Protein AF-A0AAW2WRA7-F1 (afdb_monomer_lite)

Sequence (135 aa):
MGWLDRQPDSSVVFLCFGTHGCLEGDQVKEIAVALENSGHRFLWSLRKPPPKEKVAFPGEYENSEEVLPEGFLERTAEIGKVIGWAPQMAVLSHPAVEDLCRTVDGTRHWKVCGVGCRWPCGRCLQSSRPMRSCW

pLDDT: mean 71.24, std 19.82, range [31.48, 91.5]

InterPro domains:
  IPR002213 UDP-glucuronosyl/UDP-glucosyltransferase [PF00201] (9-98)
  IPR050481 UDP-glycosyltransferase, plant-type [PTHR48048] (1-98)

Foldseek 3Di:
DVVLVPADFQFEEEEDAPFADADDLVVQAVVLVVCLVQLGAYEYAHFAHDPPVDPDTTHFDPDPCVSYPPCSCVSCVNRYDYDHDDPVVVVCPRRNYFWYKYDDDPDQQIDIDGDDDPPPDPPSPDDPDHPVVRD

Radius of gyration: 14.46 Å; chains: 1; bounding box: 33×34×36 Å

Structure (mmCIF, N/CA/C/O backbone):
data_AF-A0AAW2WRA7-F1
#
_entry.id   AF-A0AAW2WRA7-F1
#
loop_
_atom_site.group_PDB
_atom_site.id
_atom_site.type_symbol
_atom_site.label_atom_id
_atom_site.label_alt_id
_atom_site.label_comp_id
_atom_site.label_asym_id
_atom_site.label_entity_id
_atom_site.label_seq_id
_atom_site.pdbx_PDB_ins_code
_atom_site.Cartn_x
_atom_site.Cartn_y
_atom_site.Cartn_z
_atom_site.occupancy
_atom_site.B_iso_or_equiv
_atom_site.auth_seq_id
_atom_site.auth_comp_id
_atom_site.auth_asym_id
_atom_site.auth_atom_id
_atom_site.pdbx_PDB_model_num
ATOM 1 N N . MET A 1 1 ? -5.223 -15.477 1.953 1.00 61.03 1 MET A N 1
ATOM 2 C CA . MET A 1 1 ? -5.239 -14.042 2.292 1.00 61.03 1 MET A CA 1
ATOM 3 C C . MET A 1 1 ? -4.888 -13.798 3.762 1.00 61.03 1 MET A C 1
ATOM 5 O O . MET A 1 1 ? -5.211 -12.741 4.277 1.00 61.03 1 MET A O 1
ATOM 9 N N . GLY A 1 2 ? -4.112 -14.679 4.417 1.00 81.12 2 GLY A N 1
ATOM 10 C CA . GLY A 1 2 ? -4.038 -14.773 5.887 1.00 81.12 2 GLY A CA 1
ATOM 11 C C . GLY A 1 2 ? -3.622 -13.538 6.690 1.00 81.12 2 GLY A C 1
ATOM 12 O O . GLY A 1 2 ? -3.667 -13.597 7.910 1.00 81.12 2 GLY A O 1
ATOM 13 N N . TRP A 1 3 ? -3.165 -12.454 6.058 1.00 87.69 3 TRP A N 1
ATOM 14 C CA . TRP A 1 3 ? -2.985 -11.166 6.736 1.00 87.69 3 TRP A CA 1
ATOM 15 C C . TRP A 1 3 ? -4.270 -10.327 6.728 1.00 87.69 3 TRP A C 1
ATOM 17 O O . TRP A 1 3 ? -4.620 -9.795 7.773 1.00 87.69 3 TRP A O 1
ATOM 27 N N . LEU A 1 4 ? -4.988 -10.262 5.596 1.00 85.56 4 LEU A N 1
ATOM 28 C CA . LEU A 1 4 ? -6.294 -9.596 5.487 1.00 85.56 4 LEU A CA 1
ATOM 29 C C . LEU A 1 4 ? -7.342 -10.279 6.370 1.00 85.56 4 LEU A C 1
ATOM 31 O O . LEU A 1 4 ? -8.123 -9.587 7.008 1.00 85.56 4 LEU A O 1
ATOM 35 N N . ASP A 1 5 ? -7.299 -11.614 6.464 1.00 86.75 5 ASP A N 1
ATOM 36 C CA . ASP A 1 5 ? -8.217 -12.413 7.294 1.00 86.75 5 ASP A CA 1
ATOM 37 C C . ASP A 1 5 ? -8.114 -12.066 8.801 1.00 86.75 5 ASP A C 1
ATOM 39 O O . ASP A 1 5 ? -8.991 -12.407 9.587 1.00 86.75 5 ASP A O 1
ATOM 43 N N . ARG A 1 6 ? -7.020 -11.412 9.221 1.00 88.25 6 ARG A N 1
ATOM 44 C CA . ARG A 1 6 ? -6.775 -10.972 10.606 1.00 88.25 6 ARG A CA 1
ATOM 45 C C . ARG A 1 6 ? -7.154 -9.513 10.859 1.00 88.25 6 ARG A C 1
ATOM 47 O O . ARG A 1 6 ? -7.031 -9.055 11.993 1.00 88.25 6 ARG A O 1
ATOM 54 N N . GLN A 1 7 ? -7.557 -8.779 9.825 1.00 87.94 7 GLN A N 1
ATOM 55 C CA . GLN A 1 7 ? -7.926 -7.375 9.955 1.00 87.94 7 GLN A CA 1
ATOM 56 C C . GLN A 1 7 ? -9.432 -7.236 10.207 1.00 87.94 7 GLN A C 1
ATOM 58 O O . GLN A 1 7 ? -10.203 -8.064 9.723 1.00 87.94 7 GLN A O 1
ATOM 63 N N . PRO A 1 8 ? -9.866 -6.192 10.932 1.00 87.25 8 PRO A N 1
ATOM 64 C CA . PRO A 1 8 ? -11.281 -5.862 11.049 1.00 87.25 8 PRO A CA 1
ATOM 65 C C . PRO A 1 8 ? -11.930 -5.598 9.684 1.00 87.25 8 PRO A C 1
ATOM 67 O O . PRO A 1 8 ? -11.272 -5.101 8.762 1.00 87.25 8 PRO A O 1
ATOM 70 N N . ASP A 1 9 ? -13.227 -5.870 9.584 1.00 86.56 9 ASP A N 1
ATOM 71 C CA . ASP A 1 9 ? -14.033 -5.546 8.405 1.00 86.56 9 ASP A CA 1
ATOM 72 C C . ASP A 1 9 ? -13.959 -4.048 8.083 1.00 86.56 9 ASP A C 1
ATOM 74 O O . ASP A 1 9 ? -13.917 -3.217 8.993 1.00 86.56 9 ASP A O 1
ATOM 78 N N . SER A 1 10 ? -13.923 -3.718 6.789 1.00 84.06 10 SER A N 1
ATOM 79 C CA . SER A 1 10 ? -13.825 -2.345 6.282 1.00 84.06 10 SER A CA 1
ATOM 80 C C . SER A 1 10 ? -12.768 -1.497 7.007 1.00 84.06 10 SER A C 1
ATOM 82 O O . SER A 1 10 ? -13.066 -0.433 7.536 1.00 84.06 10 SER A O 1
ATOM 84 N N . SER A 1 11 ? -11.533 -1.994 7.109 1.00 84.69 11 SER A N 1
ATOM 85 C CA . SER A 1 11 ? -10.458 -1.275 7.816 1.00 84.69 11 SER A CA 1
ATOM 86 C C . SER A 1 11 ? -9.163 -1.142 7.025 1.00 84.69 11 SER A C 1
ATOM 88 O O . SER A 1 11 ? -8.267 -0.406 7.443 1.00 84.69 11 SER A O 1
ATOM 90 N N . VAL A 1 12 ? -9.053 -1.849 5.899 1.00 88.12 12 VAL A N 1
ATOM 91 C CA . VAL A 1 12 ? -7.857 -1.905 5.064 1.00 88.12 12 VAL A CA 1
ATOM 92 C C . VAL A 1 12 ? -8.075 -1.110 3.785 1.00 88.12 12 VAL A C 1
ATOM 94 O O . VAL A 1 12 ? -9.009 -1.367 3.024 1.00 88.12 12 VAL A O 1
ATOM 97 N N . VAL A 1 13 ? -7.144 -0.202 3.503 1.00 86.31 13 VAL A N 1
ATOM 98 C CA . VAL A 1 13 ? -7.051 0.491 2.217 1.00 86.31 13 VAL A CA 1
ATOM 99 C C . VAL A 1 13 ? -6.212 -0.344 1.257 1.00 86.31 13 VAL A C 1
ATOM 101 O O . VAL A 1 13 ? -5.060 -0.673 1.544 1.00 86.31 13 VAL A O 1
ATOM 104 N N . PHE A 1 14 ? -6.756 -0.678 0.089 1.00 86.50 14 PHE A N 1
ATOM 105 C CA . PHE A 1 14 ? -6.013 -1.380 -0.951 1.00 86.50 14 PHE A CA 1
ATOM 106 C C . PHE A 1 14 ? -5.431 -0.398 -1.977 1.00 86.50 14 PHE A C 1
ATOM 108 O O . PHE A 1 14 ? -6.153 0.313 -2.673 1.00 86.50 14 PHE A O 1
ATOM 115 N N . LEU A 1 15 ? -4.106 -0.376 -2.109 1.00 85.31 15 LEU A N 1
ATOM 116 C CA . LEU A 1 15 ? -3.385 0.424 -3.095 1.00 85.31 15 LEU A CA 1
ATOM 117 C C . LEU A 1 15 ? -2.956 -0.474 -4.255 1.00 85.31 15 LEU A C 1
ATOM 119 O O . LEU A 1 15 ? -2.147 -1.390 -4.083 1.00 85.31 15 LEU A O 1
ATOM 123 N N . CYS A 1 16 ? -3.483 -0.206 -5.451 1.00 81.75 16 CYS A N 1
ATOM 124 C CA . CYS A 1 16 ? -3.160 -0.972 -6.651 1.00 81.75 16 CYS A CA 1
ATOM 125 C C . CYS A 1 16 ? -3.185 -0.096 -7.905 1.00 81.75 16 CYS A C 1
ATOM 127 O O . CYS A 1 16 ? -4.084 0.712 -8.116 1.00 81.75 16 CYS A O 1
ATOM 129 N N . PHE A 1 17 ? -2.213 -0.316 -8.783 1.00 75.00 17 PHE A N 1
ATOM 130 C CA . PHE A 1 17 ? -1.984 0.502 -9.974 1.00 75.00 17 PHE A CA 1
ATOM 131 C C . PHE A 1 17 ? -2.488 -0.150 -11.266 1.00 75.00 17 PHE A C 1
ATOM 133 O O . PHE A 1 17 ? -2.213 0.320 -12.366 1.00 75.00 17 PHE A O 1
ATOM 140 N N . GLY A 1 18 ? -3.263 -1.230 -11.150 1.00 65.75 18 GLY A N 1
ATOM 141 C CA . GLY A 1 18 ? -3.724 -2.004 -12.298 1.00 65.75 18 GLY A CA 1
ATOM 142 C C . GLY A 1 18 ? -2.601 -2.812 -12.956 1.00 65.75 18 GLY A C 1
ATOM 143 O O . GLY A 1 18 ? -1.479 -2.889 -12.467 1.00 65.75 18 GLY A O 1
ATOM 144 N N . THR A 1 19 ? -2.919 -3.449 -14.082 1.00 65.38 19 THR A N 1
ATOM 145 C CA . THR A 1 19 ? -2.027 -4.406 -14.762 1.00 65.38 19 THR A CA 1
ATOM 146 C C . THR A 1 19 ? -0.792 -3.774 -15.398 1.00 65.38 19 THR A C 1
ATOM 148 O O . THR A 1 19 ? 0.225 -4.448 -15.529 1.00 65.38 19 THR A O 1
ATOM 151 N N . HIS A 1 20 ? -0.872 -2.499 -15.780 1.00 66.31 20 HIS A N 1
ATOM 152 C CA . HIS A 1 20 ? 0.217 -1.767 -16.436 1.00 66.31 20 HIS A CA 1
ATOM 153 C C . HIS A 1 20 ? 0.784 -0.632 -15.579 1.00 66.31 20 HIS A C 1
ATOM 155 O O . HIS A 1 20 ? 1.772 -0.019 -15.971 1.00 66.31 20 HIS A O 1
ATOM 161 N N . GLY A 1 21 ? 0.170 -0.318 -14.435 1.00 68.56 21 GLY A N 1
ATOM 162 C CA . GLY A 1 21 ? 0.633 0.785 -13.609 1.00 68.56 21 GLY A CA 1
ATOM 163 C C . GLY A 1 21 ? 1.773 0.365 -12.692 1.00 68.56 21 GLY A C 1
ATOM 164 O O . GLY A 1 21 ? 1.721 -0.647 -11.993 1.00 68.56 21 GLY A O 1
ATOM 165 N N . CYS A 1 22 ? 2.811 1.184 -12.696 1.00 72.75 22 CYS A N 1
ATOM 166 C CA . CYS A 1 22 ? 3.990 1.073 -11.858 1.00 72.75 22 CYS A CA 1
ATOM 167 C C . CYS A 1 22 ? 4.443 2.477 -11.465 1.00 72.75 22 CYS A C 1
ATOM 169 O O . CYS A 1 22 ? 4.113 3.454 -12.139 1.00 72.75 22 CYS A O 1
ATOM 171 N N . LEU A 1 23 ? 5.201 2.567 -10.380 1.00 76.81 23 LEU A N 1
ATOM 172 C CA . LEU A 1 23 ? 5.698 3.827 -9.844 1.00 76.81 23 LEU A CA 1
ATOM 173 C C . LEU A 1 23 ? 7.212 3.893 -9.951 1.00 76.81 23 LEU A C 1
ATOM 175 O O . LEU A 1 23 ? 7.892 2.877 -9.798 1.00 76.81 23 LEU A O 1
ATOM 179 N N . GLU A 1 24 ? 7.731 5.096 -10.177 1.00 79.00 24 GLU A N 1
ATOM 180 C CA . GLU A 1 24 ? 9.166 5.350 -10.054 1.00 79.00 24 GLU A CA 1
ATOM 181 C C . GLU A 1 24 ? 9.584 5.343 -8.573 1.00 79.00 24 GLU A C 1
ATOM 183 O O . GLU A 1 24 ? 8.779 5.638 -7.687 1.00 79.00 24 GLU A O 1
ATOM 188 N N . GLY A 1 25 ? 10.852 5.020 -8.296 1.00 80.31 25 GLY A N 1
ATOM 189 C CA . GLY A 1 25 ? 11.353 4.822 -6.928 1.00 80.31 25 GLY A CA 1
ATOM 190 C C . GLY A 1 25 ? 11.100 6.005 -5.987 1.00 80.31 25 GLY A C 1
ATOM 191 O O . GLY A 1 25 ? 10.710 5.800 -4.841 1.00 80.31 25 GLY A O 1
ATOM 192 N N . ASP A 1 26 ? 11.227 7.242 -6.469 1.00 78.50 26 ASP A N 1
ATOM 193 C CA . ASP A 1 26 ? 10.949 8.430 -5.650 1.00 78.50 26 ASP A CA 1
ATOM 194 C C . ASP A 1 26 ? 9.469 8.531 -5.257 1.00 78.50 26 ASP A C 1
ATOM 196 O O . ASP A 1 26 ? 9.149 8.877 -4.122 1.00 78.50 26 ASP A O 1
ATOM 200 N N . GLN A 1 27 ? 8.554 8.149 -6.155 1.00 79.38 27 GLN A N 1
ATOM 201 C CA . GLN A 1 27 ? 7.120 8.119 -5.854 1.00 79.38 27 GLN A CA 1
ATOM 202 C C . GLN A 1 27 ? 6.784 7.010 -4.853 1.00 79.38 27 GLN A C 1
ATOM 204 O O . GLN A 1 27 ? 5.969 7.223 -3.959 1.00 79.38 27 GLN A O 1
ATOM 209 N N . VAL A 1 28 ? 7.422 5.839 -4.976 1.00 84.81 28 VAL A N 1
ATOM 210 C CA . VAL A 1 28 ? 7.278 4.738 -4.008 1.00 84.81 28 VAL A CA 1
ATOM 211 C C . VAL A 1 28 ? 7.663 5.218 -2.606 1.00 84.81 28 VAL A C 1
ATOM 213 O O . VAL A 1 28 ? 6.912 4.998 -1.658 1.00 84.81 28 VAL A O 1
ATOM 216 N N . LYS A 1 29 ? 8.781 5.938 -2.470 1.00 84.25 29 LYS A N 1
ATOM 217 C CA . LYS A 1 29 ? 9.223 6.492 -1.182 1.00 84.25 29 LYS A CA 1
ATOM 218 C C . LYS A 1 29 ? 8.235 7.505 -0.610 1.00 84.25 29 LYS A C 1
ATOM 220 O O . LYS A 1 29 ? 7.912 7.422 0.571 1.00 84.25 29 LYS A O 1
ATOM 225 N N . GLU A 1 30 ? 7.724 8.428 -1.428 1.00 82.88 30 GLU A N 1
ATOM 226 C CA . GLU A 1 30 ? 6.721 9.403 -0.972 1.00 82.88 30 GLU A CA 1
ATOM 227 C C . GLU A 1 30 ? 5.439 8.718 -0.472 1.00 82.88 30 GLU A C 1
ATOM 229 O O . GLU A 1 30 ? 4.894 9.109 0.560 1.00 82.88 30 GLU A O 1
ATOM 234 N N . ILE A 1 31 ? 4.983 7.666 -1.159 1.00 82.31 31 ILE A N 1
ATOM 235 C CA . ILE A 1 31 ? 3.798 6.898 -0.754 1.00 82.31 31 ILE A CA 1
ATOM 236 C C . ILE A 1 31 ? 4.060 6.115 0.524 1.00 82.31 31 ILE A C 1
ATOM 238 O O . ILE A 1 31 ? 3.210 6.117 1.406 1.00 82.31 31 ILE A O 1
ATOM 242 N N . ALA A 1 32 ? 5.220 5.472 0.649 1.00 86.44 32 ALA A N 1
ATOM 243 C CA . ALA A 1 32 ? 5.582 4.740 1.855 1.00 86.44 32 ALA A CA 1
ATOM 244 C C . ALA A 1 32 ? 5.555 5.661 3.086 1.00 86.44 32 ALA A C 1
ATOM 246 O O . ALA A 1 32 ? 4.896 5.351 4.073 1.00 86.44 32 ALA A O 1
ATOM 247 N N . VAL A 1 33 ? 6.164 6.847 2.990 1.00 83.56 33 VAL A N 1
ATOM 248 C CA . VAL A 1 33 ? 6.132 7.846 4.071 1.00 83.56 33 VAL A CA 1
ATOM 249 C C . VAL A 1 33 ? 4.702 8.305 4.373 1.00 83.56 33 VAL A C 1
ATOM 251 O O . VAL A 1 33 ? 4.331 8.446 5.535 1.00 83.56 33 VAL A O 1
ATOM 254 N N . ALA A 1 34 ? 3.873 8.518 3.348 1.00 82.06 34 ALA A N 1
ATOM 255 C CA . 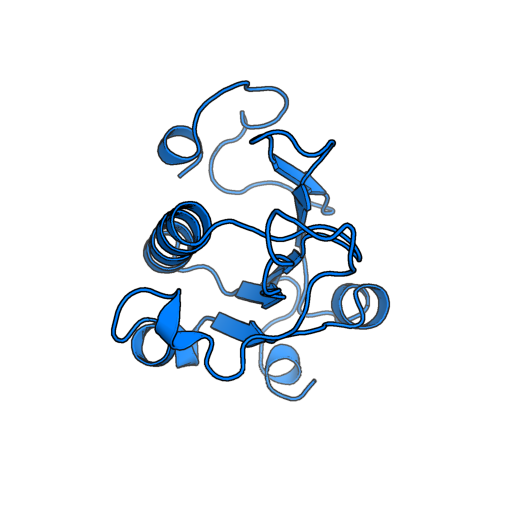ALA A 1 34 ? 2.478 8.907 3.545 1.00 82.06 34 ALA A CA 1
ATOM 256 C C . ALA A 1 34 ? 1.650 7.804 4.227 1.00 82.06 34 ALA A C 1
ATOM 258 O O . ALA A 1 34 ? 0.874 8.098 5.133 1.00 82.06 34 ALA A O 1
ATOM 259 N N . LEU A 1 35 ? 1.837 6.541 3.831 1.00 84.75 35 LEU A N 1
ATOM 260 C CA . LEU A 1 35 ? 1.177 5.388 4.444 1.00 84.75 35 LEU A CA 1
ATOM 261 C C . LEU A 1 35 ? 1.564 5.252 5.915 1.00 84.75 35 LEU A C 1
ATOM 263 O O . LEU A 1 35 ? 0.684 5.117 6.762 1.00 84.75 35 LEU A O 1
ATOM 267 N N . GLU A 1 36 ? 2.858 5.358 6.211 1.00 83.62 36 GLU A N 1
ATOM 268 C CA . GLU A 1 36 ? 3.381 5.312 7.576 1.00 83.62 36 GLU A CA 1
ATOM 269 C C . GLU A 1 36 ? 2.768 6.422 8.445 1.00 83.62 36 GLU A C 1
ATOM 271 O O . GLU A 1 36 ? 2.217 6.144 9.508 1.00 83.62 36 GLU A O 1
ATOM 276 N N . ASN A 1 37 ? 2.757 7.663 7.950 1.00 81.88 37 ASN A N 1
ATOM 277 C CA . ASN A 1 37 ? 2.206 8.809 8.679 1.00 81.88 37 ASN A CA 1
ATOM 278 C C . ASN A 1 37 ? 0.679 8.770 8.821 1.00 81.88 37 ASN A C 1
ATOM 280 O O . ASN A 1 37 ? 0.141 9.320 9.780 1.00 81.88 37 ASN A O 1
ATOM 284 N N . SER A 1 38 ? -0.030 8.142 7.878 1.00 80.50 38 SER A N 1
ATOM 285 C CA . SER A 1 38 ? -1.488 8.016 7.949 1.00 80.50 38 SER A CA 1
ATOM 286 C C . SER A 1 38 ? -1.942 7.106 9.094 1.00 80.50 38 SER A C 1
ATOM 288 O O . SER A 1 38 ? -3.063 7.237 9.576 1.00 80.50 38 SER A O 1
ATOM 290 N N . GLY A 1 39 ? -1.104 6.156 9.525 1.00 81.94 39 GLY A N 1
ATOM 291 C CA . GLY A 1 39 ? -1.473 5.164 10.539 1.00 81.94 39 GLY A CA 1
ATOM 292 C C . GLY A 1 39 ? -2.613 4.228 10.116 1.00 81.94 39 GLY A C 1
ATOM 293 O O . GLY A 1 39 ? -3.132 3.467 10.934 1.00 81.94 39 GLY A O 1
ATOM 294 N N . HIS A 1 40 ? -3.025 4.273 8.849 1.00 83.31 40 HIS A N 1
ATOM 295 C CA . HIS A 1 40 ? -4.037 3.380 8.323 1.00 83.31 40 HIS A CA 1
ATOM 296 C C . HIS A 1 40 ? -3.511 1.983 8.097 1.00 83.31 40 HIS A C 1
ATOM 298 O O . HIS A 1 40 ? -2.339 1.779 7.777 1.00 83.31 40 HIS A O 1
ATOM 304 N N . ARG A 1 41 ? -4.434 1.020 8.144 1.00 90.00 41 ARG A N 1
ATOM 305 C CA . ARG A 1 41 ? -4.120 -0.306 7.647 1.00 90.00 41 ARG A CA 1
ATOM 306 C C . ARG A 1 41 ? -4.152 -0.313 6.135 1.00 90.00 41 ARG A C 1
ATOM 308 O O . ARG A 1 41 ? -5.109 0.172 5.531 1.00 90.00 41 ARG A O 1
ATOM 315 N N . PHE A 1 42 ? -3.129 -0.885 5.519 1.00 90.50 42 PHE A N 1
ATOM 316 C CA . PHE A 1 42 ? -3.023 -0.879 4.068 1.00 90.50 42 PHE A CA 1
ATOM 317 C C . PHE A 1 42 ? -2.548 -2.211 3.504 1.00 90.50 42 PHE A C 1
ATOM 319 O O . PHE A 1 42 ? -1.725 -2.918 4.079 1.00 90.50 42 PHE A O 1
ATOM 326 N N . LEU A 1 43 ? -3.033 -2.524 2.312 1.00 90.31 43 LEU A N 1
ATOM 327 C CA . LEU A 1 43 ? -2.460 -3.545 1.457 1.00 90.31 43 LEU A CA 1
ATOM 328 C C . LEU A 1 43 ? -1.976 -2.860 0.188 1.00 90.31 43 LEU A C 1
ATOM 330 O O . LEU A 1 43 ? -2.770 -2.260 -0.529 1.00 90.31 43 LEU A O 1
ATOM 334 N N . TRP A 1 44 ? -0.687 -2.946 -0.112 1.00 90.62 44 TRP A N 1
ATOM 335 C CA . TRP A 1 44 ? -0.114 -2.281 -1.276 1.00 90.62 44 TRP A CA 1
ATOM 336 C C . TRP A 1 44 ? 0.456 -3.295 -2.264 1.00 90.62 44 TRP A C 1
ATOM 338 O O . TRP A 1 44 ? 1.410 -4.006 -1.961 1.00 90.62 44 TRP A O 1
ATOM 348 N N . SER A 1 45 ? -0.135 -3.349 -3.461 1.00 89.56 45 SER A N 1
ATOM 349 C CA . SER A 1 45 ? 0.419 -4.066 -4.610 1.00 89.56 45 SER A CA 1
ATOM 350 C C . SER A 1 45 ? 1.467 -3.193 -5.305 1.00 89.56 45 SER A C 1
ATOM 352 O O . SER A 1 45 ? 1.136 -2.281 -6.069 1.00 89.56 45 SER A O 1
ATOM 354 N N . LEU A 1 46 ? 2.735 -3.461 -5.003 1.00 88.38 46 LEU A N 1
ATOM 355 C CA . LEU A 1 46 ? 3.893 -2.746 -5.520 1.00 88.38 46 LEU A CA 1
ATOM 356 C C . LEU A 1 46 ? 4.507 -3.518 -6.697 1.00 88.38 46 LEU A C 1
ATOM 358 O O . LEU A 1 46 ? 4.873 -4.686 -6.587 1.00 88.38 46 LEU A O 1
ATOM 362 N N . ARG A 1 47 ? 4.624 -2.849 -7.847 1.00 87.19 47 ARG A N 1
ATOM 363 C CA . ARG A 1 47 ? 5.122 -3.430 -9.103 1.00 87.19 47 ARG A CA 1
ATOM 364 C C . ARG A 1 47 ? 6.368 -2.697 -9.583 1.00 87.19 47 ARG A C 1
ATOM 366 O O . ARG A 1 47 ? 6.436 -1.470 -9.483 1.00 87.19 47 ARG A O 1
ATOM 373 N N . LYS A 1 48 ? 7.330 -3.443 -10.128 1.00 85.69 48 LYS A N 1
ATOM 374 C CA . LYS A 1 48 ? 8.582 -2.896 -10.662 1.00 85.69 48 LYS A CA 1
ATOM 375 C C . LYS A 1 48 ? 8.347 -2.335 -12.064 1.00 85.69 48 LYS A C 1
ATOM 377 O O . LYS A 1 48 ? 7.871 -3.085 -12.921 1.00 85.69 48 LYS A O 1
ATOM 382 N N . PRO A 1 49 ? 8.648 -1.050 -12.325 1.00 82.25 49 PRO A N 1
ATOM 383 C CA . PRO A 1 49 ? 8.515 -0.497 -13.664 1.00 82.25 49 PRO A CA 1
ATOM 384 C C . PRO A 1 49 ? 9.442 -1.228 -14.648 1.00 82.25 49 PRO A C 1
ATOM 386 O O . PRO A 1 49 ? 10.551 -1.622 -14.267 1.00 82.25 49 PRO A O 1
ATOM 389 N N . PRO A 1 50 ? 9.013 -1.434 -15.906 1.00 79.19 50 PRO A N 1
ATOM 390 C CA . PRO A 1 50 ? 9.884 -1.988 -16.934 1.00 79.19 50 PRO A CA 1
ATOM 391 C C . PRO A 1 50 ? 11.049 -1.021 -17.231 1.00 79.19 50 PRO A C 1
ATOM 393 O O . PRO A 1 50 ? 10.928 0.187 -17.001 1.00 79.19 50 PRO A O 1
ATOM 396 N N . PRO A 1 51 ? 12.181 -1.512 -17.768 1.00 78.00 51 PRO A N 1
ATOM 397 C CA . PRO A 1 51 ? 13.257 -0.646 -18.244 1.00 78.00 51 PRO A CA 1
ATOM 398 C C . PRO A 1 51 ? 12.726 0.379 -19.256 1.00 78.00 51 PRO A C 1
ATOM 400 O O . PRO A 1 51 ? 11.932 0.019 -20.123 1.00 78.00 51 PRO A O 1
ATOM 403 N N . LYS A 1 52 ? 13.202 1.632 -19.186 1.00 69.44 52 LYS A N 1
ATOM 404 C CA . LYS A 1 52 ? 12.710 2.770 -20.001 1.00 69.44 52 LYS A CA 1
ATOM 405 C C . LYS A 1 52 ? 12.762 2.533 -21.520 1.00 69.44 52 LYS A C 1
ATOM 407 O O . LYS A 1 52 ? 12.084 3.218 -22.274 1.00 69.44 52 LYS A O 1
ATOM 412 N N . GLU A 1 53 ? 13.542 1.552 -21.955 1.00 70.00 53 GLU A N 1
ATOM 413 C CA . GLU A 1 53 ? 13.767 1.191 -23.355 1.00 70.00 53 GLU A CA 1
ATOM 414 C C . GLU A 1 53 ? 12.813 0.098 -23.870 1.00 70.00 53 GLU A C 1
ATOM 416 O O . GLU A 1 53 ? 12.842 -0.234 -25.054 1.00 70.00 53 GLU A O 1
ATOM 421 N N . LYS A 1 54 ? 11.968 -0.490 -23.008 1.00 68.31 54 LYS A N 1
ATOM 422 C CA . LYS A 1 54 ? 11.053 -1.579 -23.379 1.00 68.31 54 LYS A CA 1
ATOM 423 C C . LYS A 1 54 ? 9.624 -1.284 -22.937 1.00 68.31 54 LYS A C 1
ATOM 425 O O . LYS A 1 54 ? 9.351 -1.097 -21.755 1.00 68.31 54 LYS A O 1
ATOM 430 N N . VAL A 1 55 ? 8.688 -1.357 -23.884 1.00 67.75 55 VAL A N 1
ATOM 431 C CA . VAL A 1 55 ? 7.256 -1.449 -23.572 1.00 67.75 55 VAL A CA 1
ATOM 432 C C . VAL A 1 55 ? 6.981 -2.880 -23.114 1.00 67.75 55 VAL A C 1
ATOM 434 O O . VAL A 1 55 ? 6.798 -3.783 -23.926 1.00 67.75 55 VAL A O 1
ATOM 437 N N . ALA A 1 56 ? 7.032 -3.099 -21.804 1.00 74.75 56 ALA A N 1
ATOM 438 C CA . ALA A 1 56 ? 6.772 -4.388 -21.177 1.00 74.75 56 ALA A CA 1
ATOM 439 C C . ALA A 1 56 ? 5.838 -4.216 -19.976 1.00 74.75 56 ALA A C 1
ATOM 441 O O . ALA A 1 56 ? 5.700 -3.124 -19.427 1.00 74.75 56 ALA A O 1
ATOM 442 N N . PHE A 1 57 ? 5.194 -5.303 -19.560 1.00 73.62 57 PHE A N 1
ATOM 443 C CA . PHE A 1 57 ? 4.410 -5.297 -18.331 1.00 73.62 57 PHE A CA 1
ATOM 444 C C . PHE A 1 57 ? 5.312 -5.046 -17.113 1.00 73.62 57 PHE A C 1
ATOM 446 O O . PHE A 1 57 ? 6.452 -5.523 -17.095 1.00 73.62 57 PHE A O 1
ATOM 453 N N . PRO A 1 58 ? 4.812 -4.346 -16.079 1.00 80.00 58 PRO A N 1
ATOM 454 C CA . PRO A 1 58 ? 5.521 -4.209 -14.818 1.00 80.00 58 PRO A CA 1
ATOM 455 C C . PRO A 1 58 ? 5.892 -5.571 -14.233 1.00 80.00 58 PRO A C 1
ATOM 457 O O . PRO A 1 58 ? 5.049 -6.470 -14.148 1.00 80.00 58 PRO A O 1
ATOM 460 N N . GLY A 1 59 ? 7.142 -5.703 -13.804 1.00 83.56 59 GLY A N 1
ATOM 461 C CA . GLY A 1 59 ? 7.657 -6.892 -13.138 1.00 83.56 59 GLY A CA 1
ATOM 462 C C . GLY A 1 59 ? 7.353 -6.910 -11.642 1.00 83.56 59 GLY A C 1
ATOM 463 O O . GLY A 1 59 ? 6.624 -6.069 -11.107 1.00 83.56 59 GLY A O 1
ATOM 464 N N . GLU A 1 60 ? 7.958 -7.872 -10.957 1.00 82.75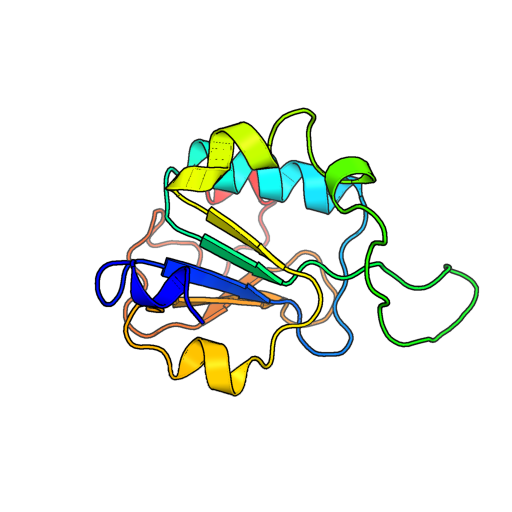 60 GLU A N 1
ATOM 465 C CA . GLU A 1 60 ? 8.004 -7.931 -9.496 1.00 82.75 60 GLU A CA 1
ATOM 466 C C . GLU A 1 60 ? 9.383 -7.494 -9.010 1.00 82.75 60 GLU A C 1
ATOM 468 O O . GLU A 1 60 ? 10.381 -7.630 -9.721 1.00 82.75 60 GLU A O 1
ATOM 473 N N . TYR A 1 61 ? 9.424 -6.898 -7.823 1.00 82.06 61 TYR A N 1
ATOM 474 C CA . TYR A 1 61 ? 10.687 -6.636 -7.149 1.00 82.06 61 TYR A CA 1
ATOM 475 C C . TYR A 1 61 ? 11.187 -7.945 -6.539 1.00 82.06 61 TYR A C 1
ATOM 477 O O . TYR A 1 61 ? 10.419 -8.624 -5.862 1.00 82.06 61 TYR A O 1
ATOM 485 N N . GLU A 1 62 ? 12.459 -8.284 -6.760 1.00 79.88 62 GLU A N 1
ATOM 486 C CA . GLU A 1 62 ? 13.117 -9.389 -6.044 1.00 79.88 62 GLU A CA 1
ATOM 487 C C . GLU A 1 62 ? 13.234 -9.055 -4.555 1.00 79.88 62 GLU A C 1
ATOM 489 O O . GLU A 1 62 ? 12.955 -9.897 -3.706 1.00 79.88 62 GLU A O 1
ATOM 494 N N . ASN A 1 63 ? 13.550 -7.792 -4.252 1.00 81.56 63 ASN A N 1
ATOM 495 C CA . ASN A 1 63 ? 13.421 -7.224 -2.924 1.00 81.56 63 ASN A CA 1
ATOM 496 C C . ASN A 1 63 ? 12.744 -5.840 -2.993 1.00 81.56 63 ASN A C 1
ATOM 498 O O . ASN A 1 63 ? 13.270 -4.900 -3.584 1.00 81.56 63 ASN A O 1
ATOM 502 N N . SER A 1 64 ? 11.560 -5.700 -2.386 1.00 83.50 64 SER A N 1
ATOM 503 C CA . SER A 1 64 ? 10.854 -4.413 -2.300 1.00 83.50 64 SER A CA 1
ATOM 504 C C . SER A 1 64 ? 11.551 -3.391 -1.393 1.00 83.50 64 SER A C 1
ATOM 506 O O . SER A 1 64 ? 11.292 -2.198 -1.524 1.00 83.50 64 SER A O 1
ATOM 508 N N . GLU A 1 65 ? 12.437 -3.827 -0.497 1.00 83.88 65 GLU A N 1
ATOM 509 C CA . GLU A 1 65 ? 13.221 -2.954 0.387 1.00 83.88 65 GLU A CA 1
ATOM 510 C C . GLU A 1 65 ? 14.180 -2.040 -0.384 1.00 83.88 65 GLU A C 1
ATOM 512 O O . GLU A 1 65 ? 14.514 -0.969 0.106 1.00 83.88 65 GLU A O 1
ATOM 517 N N . GLU A 1 66 ? 14.565 -2.395 -1.616 1.00 83.88 66 GLU A N 1
ATOM 518 C CA . GLU A 1 66 ? 15.434 -1.554 -2.457 1.00 83.88 66 GLU A CA 1
ATOM 519 C C . GLU A 1 66 ? 14.792 -0.207 -2.826 1.00 83.88 66 GLU A C 1
ATOM 521 O O . GLU A 1 66 ? 15.484 0.782 -3.077 1.00 83.88 66 GLU A O 1
ATOM 526 N N . VAL A 1 67 ? 13.459 -0.170 -2.900 1.00 86.00 67 VAL A N 1
ATOM 527 C CA . VAL A 1 67 ? 12.694 1.021 -3.297 1.00 86.00 67 VAL A CA 1
ATOM 528 C C . VAL A 1 67 ? 11.923 1.648 -2.143 1.00 86.00 67 VAL A C 1
ATOM 530 O O . VAL A 1 67 ? 11.517 2.807 -2.242 1.00 86.00 67 VAL A O 1
ATOM 533 N N . LEU A 1 68 ? 11.721 0.904 -1.059 1.00 89.50 68 LEU A N 1
ATOM 534 C CA . LEU A 1 68 ? 11.055 1.390 0.140 1.00 89.50 68 LEU A CA 1
ATOM 535 C C . LEU A 1 68 ? 12.051 2.128 1.051 1.00 89.50 68 LEU A C 1
ATOM 537 O O . LEU A 1 68 ? 13.258 1.911 0.970 1.00 89.50 68 LEU A O 1
ATOM 541 N N . PRO A 1 69 ? 11.570 3.026 1.924 1.00 88.62 69 PRO A N 1
ATOM 542 C CA . PRO A 1 69 ? 12.398 3.589 2.980 1.00 88.62 69 PRO A CA 1
ATOM 543 C C . PRO A 1 69 ? 12.956 2.484 3.886 1.00 88.62 69 PRO A C 1
ATOM 545 O O . PRO A 1 69 ? 12.264 1.508 4.183 1.00 88.62 69 PRO A O 1
ATOM 548 N N . GLU A 1 70 ? 14.185 2.667 4.364 1.00 90.50 70 GLU A N 1
ATOM 549 C CA . GLU A 1 70 ? 14.843 1.728 5.275 1.00 90.50 70 GLU A CA 1
ATOM 550 C C . GLU A 1 70 ? 13.955 1.432 6.493 1.00 90.50 70 GLU A C 1
ATOM 552 O O . GLU A 1 70 ? 13.379 2.349 7.087 1.00 90.50 70 GLU A O 1
ATOM 557 N N . GLY A 1 71 ? 13.791 0.148 6.830 1.00 89.25 71 GLY A N 1
ATOM 558 C CA . GLY A 1 71 ? 12.969 -0.323 7.951 1.00 89.25 71 GLY A CA 1
ATOM 559 C C . GLY A 1 71 ? 11.452 -0.146 7.784 1.00 89.25 71 GLY A C 1
ATOM 560 O O . GLY A 1 71 ? 10.706 -0.414 8.722 1.00 89.25 71 GLY A O 1
ATOM 561 N N . PHE A 1 72 ? 10.954 0.300 6.623 1.00 91.31 72 PHE A N 1
ATOM 562 C CA . PHE A 1 72 ? 9.516 0.525 6.414 1.00 91.31 72 PHE A CA 1
ATOM 563 C C . PHE A 1 72 ? 8.681 -0.745 6.622 1.00 91.31 72 PHE A C 1
ATOM 565 O O . PHE A 1 72 ? 7.631 -0.694 7.263 1.00 91.31 72 PHE A O 1
ATOM 572 N N . LEU A 1 73 ? 9.139 -1.890 6.104 1.00 89.44 73 LEU A N 1
ATOM 573 C CA . LEU A 1 73 ? 8.415 -3.158 6.238 1.00 89.44 73 LEU A CA 1
ATOM 574 C C . LEU A 1 73 ? 8.314 -3.607 7.697 1.00 89.44 73 LEU A C 1
ATOM 576 O O . LEU A 1 73 ? 7.275 -4.120 8.097 1.00 89.44 73 LEU A O 1
ATOM 580 N N . GLU A 1 74 ? 9.358 -3.378 8.492 1.00 90.50 74 GLU A N 1
ATOM 581 C CA . GLU A 1 74 ? 9.378 -3.719 9.915 1.00 90.50 74 GLU A CA 1
ATOM 582 C C . GLU A 1 74 ? 8.457 -2.793 10.712 1.00 90.50 74 GLU A C 1
ATOM 584 O O . GLU A 1 74 ? 7.611 -3.265 11.469 1.00 90.50 74 GLU A O 1
ATOM 589 N N . ARG A 1 75 ? 8.557 -1.474 10.484 1.00 90.44 75 ARG A N 1
ATOM 590 C CA . ARG A 1 75 ? 7.722 -0.473 11.169 1.00 90.44 75 ARG A CA 1
ATOM 591 C C . ARG A 1 75 ? 6.240 -0.614 10.842 1.00 90.44 75 ARG A C 1
ATOM 593 O O . ARG A 1 75 ? 5.399 -0.334 11.689 1.00 90.44 75 ARG A O 1
ATOM 600 N N . THR A 1 76 ? 5.914 -1.045 9.625 1.00 89.56 76 THR A N 1
ATOM 601 C CA . THR A 1 76 ? 4.525 -1.194 9.179 1.00 89.56 76 THR A CA 1
ATOM 602 C C . THR A 1 76 ? 3.999 -2.623 9.259 1.00 89.56 76 THR A C 1
ATOM 604 O O . THR A 1 76 ? 2.836 -2.823 8.939 1.00 89.56 76 THR A O 1
ATOM 607 N N . ALA A 1 77 ? 4.769 -3.607 9.737 1.00 87.12 77 ALA A N 1
ATOM 608 C CA . ALA A 1 77 ? 4.381 -5.025 9.722 1.00 87.12 77 ALA A CA 1
ATOM 609 C C . ALA A 1 77 ? 3.025 -5.325 10.397 1.00 87.12 77 ALA A C 1
ATOM 611 O O . ALA A 1 77 ? 2.305 -6.243 9.989 1.00 87.12 77 ALA A O 1
ATOM 612 N N . GLU A 1 78 ? 2.670 -4.555 11.429 1.00 86.31 78 GLU A N 1
ATOM 613 C CA . GLU A 1 78 ? 1.407 -4.712 12.159 1.00 86.31 78 GLU A CA 1
ATOM 614 C C . GLU A 1 78 ? 0.217 -4.047 11.459 1.00 86.31 78 GLU A C 1
ATOM 616 O O . GLU A 1 78 ? -0.905 -4.550 11.537 1.00 86.31 78 GLU A O 1
ATOM 621 N N . ILE A 1 79 ? 0.450 -2.932 10.762 1.00 87.44 79 ILE A N 1
ATOM 622 C CA . ILE A 1 79 ? -0.612 -2.116 10.158 1.00 87.44 79 ILE A CA 1
ATOM 623 C C . ILE A 1 79 ? -0.762 -2.365 8.659 1.00 87.44 79 ILE A C 1
ATOM 625 O O . ILE A 1 79 ? -1.856 -2.253 8.121 1.00 87.44 79 ILE A O 1
ATOM 629 N N . GLY A 1 80 ? 0.295 -2.757 7.964 1.00 90.12 80 GLY A N 1
ATOM 630 C CA . GLY A 1 80 ? 0.325 -2.801 6.517 1.00 90.12 80 GLY A CA 1
ATOM 631 C C . GLY A 1 80 ? 1.053 -4.006 5.956 1.00 90.12 80 GLY A C 1
ATOM 632 O O . GLY A 1 80 ? 1.875 -4.653 6.603 1.00 90.12 80 GLY A O 1
ATOM 633 N N . LYS A 1 81 ? 0.739 -4.313 4.701 1.00 91.50 81 LYS A N 1
ATOM 634 C CA . LYS A 1 81 ? 1.416 -5.361 3.950 1.00 91.50 81 LYS A CA 1
ATOM 635 C C . LYS A 1 81 ? 1.716 -4.898 2.534 1.00 91.50 81 LYS A C 1
ATOM 637 O O . LYS A 1 81 ? 0.825 -4.458 1.811 1.00 91.50 81 LYS A O 1
ATOM 642 N N . VAL A 1 82 ? 2.970 -5.056 2.121 1.00 90.31 82 VAL A N 1
ATOM 643 C CA . VAL A 1 82 ? 3.399 -4.855 0.734 1.00 90.31 82 VAL A CA 1
ATOM 644 C C . VAL A 1 82 ? 3.473 -6.216 0.050 1.00 9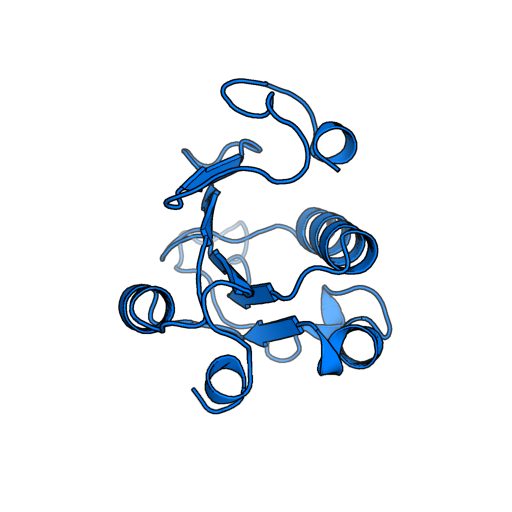0.31 82 VAL A C 1
ATOM 646 O O . VAL A 1 82 ? 4.023 -7.170 0.597 1.00 90.31 82 VAL A O 1
ATOM 649 N N . ILE A 1 83 ? 2.872 -6.322 -1.130 1.00 88.75 83 ILE A N 1
ATOM 650 C CA . ILE A 1 83 ? 2.888 -7.521 -1.972 1.00 88.75 83 ILE A CA 1
ATOM 651 C C . ILE A 1 83 ? 3.244 -7.135 -3.407 1.00 88.75 83 ILE A C 1
ATOM 653 O O . ILE A 1 83 ? 3.061 -5.989 -3.803 1.00 88.75 83 ILE A O 1
ATOM 657 N N . GLY A 1 84 ? 3.733 -8.095 -4.192 1.00 85.06 84 GLY A N 1
ATOM 658 C CA . GLY A 1 84 ? 3.993 -7.911 -5.618 1.00 85.06 84 GLY A CA 1
ATOM 659 C C . GLY A 1 84 ? 2.697 -7.843 -6.427 1.00 85.06 84 GLY A C 1
ATOM 660 O O . GLY A 1 84 ? 1.910 -6.894 -6.335 1.00 85.06 84 GLY A O 1
ATOM 661 N N . TRP A 1 85 ? 2.451 -8.865 -7.251 1.00 82.06 85 TRP A N 1
ATOM 662 C CA . TRP A 1 85 ? 1.154 -8.995 -7.912 1.00 82.06 85 TRP A CA 1
ATOM 663 C C . TRP A 1 85 ? 0.036 -9.261 -6.905 1.00 82.06 85 TRP A C 1
ATOM 665 O O . TRP A 1 85 ? 0.187 -10.070 -5.990 1.00 82.06 85 TRP A O 1
ATOM 675 N N . ALA A 1 86 ? -1.119 -8.645 -7.133 1.00 80.88 86 ALA A N 1
ATOM 676 C CA . ALA A 1 86 ? -2.331 -8.960 -6.402 1.00 80.88 86 ALA A CA 1
ATOM 677 C C . ALA A 1 86 ? -3.489 -9.196 -7.382 1.00 80.88 86 ALA A C 1
ATOM 679 O O . ALA A 1 86 ? -3.734 -8.341 -8.242 1.00 80.88 86 ALA A O 1
ATOM 680 N N . PRO A 1 87 ? -4.250 -10.298 -7.248 1.00 78.88 87 PRO A N 1
ATOM 681 C CA . PRO A 1 87 ? -5.496 -10.474 -7.980 1.00 78.88 87 PRO A CA 1
ATOM 682 C C . PRO A 1 87 ? -6.519 -9.460 -7.459 1.00 78.88 87 PRO A C 1
ATOM 684 O O . PRO A 1 87 ? -7.227 -9.709 -6.488 1.00 78.88 87 PRO A O 1
ATOM 687 N N . GLN A 1 88 ? -6.581 -8.297 -8.108 1.00 77.25 88 GLN A N 1
ATOM 688 C CA . GLN A 1 88 ? -7.356 -7.133 -7.673 1.00 77.25 88 GLN A CA 1
ATOM 689 C C . GLN A 1 88 ? -8.806 -7.477 -7.301 1.00 77.25 88 GLN A C 1
ATOM 691 O O . GLN A 1 88 ? -9.288 -7.020 -6.273 1.00 77.25 88 GLN A O 1
ATOM 696 N N . MET A 1 89 ? -9.490 -8.309 -8.095 1.00 76.25 89 MET A N 1
ATOM 697 C CA . MET A 1 89 ? -10.861 -8.742 -7.787 1.00 76.25 89 MET A CA 1
ATOM 698 C C . MET A 1 89 ? -10.939 -9.529 -6.476 1.00 76.25 89 MET A C 1
ATOM 700 O O . MET A 1 89 ? -11.804 -9.253 -5.658 1.00 76.25 89 MET A O 1
ATOM 704 N N . ALA A 1 90 ? -10.010 -10.456 -6.239 1.00 79.69 90 ALA A N 1
ATOM 705 C CA . ALA A 1 90 ? -10.004 -11.260 -5.021 1.00 79.69 90 ALA A CA 1
ATOM 706 C C . ALA A 1 90 ? -9.663 -10.433 -3.772 1.00 79.69 90 ALA A C 1
ATOM 708 O O . ALA A 1 90 ? -10.147 -10.743 -2.690 1.00 79.69 90 ALA A O 1
ATOM 709 N N . VAL A 1 91 ? -8.850 -9.379 -3.914 1.00 83.81 91 VAL A N 1
ATOM 710 C CA . VAL A 1 91 ? -8.590 -8.431 -2.820 1.00 83.81 91 VAL A CA 1
ATOM 711 C C . VAL A 1 91 ? -9.832 -7.598 -2.511 1.00 83.81 91 VAL A C 1
ATOM 713 O O . VAL A 1 91 ? -10.207 -7.486 -1.352 1.00 83.81 91 VAL A O 1
ATOM 716 N N . LEU A 1 92 ? -10.492 -7.048 -3.533 1.00 79.38 92 LEU A N 1
ATOM 717 C CA . LEU A 1 92 ? -11.676 -6.198 -3.355 1.00 79.38 92 LEU A CA 1
ATOM 718 C C . LEU A 1 92 ? -12.899 -6.958 -2.838 1.00 79.38 92 LEU A C 1
ATOM 720 O O . LEU A 1 92 ? -13.781 -6.356 -2.243 1.00 79.38 92 LEU A O 1
ATOM 724 N N . SER A 1 93 ? -12.976 -8.267 -3.075 1.00 83.06 93 SER A N 1
ATOM 725 C CA . SER A 1 93 ? -14.037 -9.110 -2.520 1.00 83.06 93 SER A CA 1
ATOM 726 C C . SER A 1 93 ? -13.819 -9.477 -1.048 1.00 83.06 93 SER A C 1
ATOM 728 O O . SER A 1 93 ? -14.672 -10.145 -0.468 1.00 83.06 93 SER A O 1
ATOM 730 N N . HIS A 1 94 ? -12.690 -9.093 -0.444 1.00 84.50 94 HIS A N 1
ATOM 731 C CA . HIS A 1 94 ? -12.398 -9.405 0.949 1.00 84.50 94 HIS A CA 1
ATOM 732 C C . HIS A 1 94 ? -13.095 -8.405 1.892 1.00 84.50 94 HIS A C 1
ATOM 734 O O . HIS A 1 94 ? -12.914 -7.203 1.711 1.00 84.50 94 HIS A O 1
ATOM 740 N N . PRO A 1 95 ? -13.814 -8.856 2.940 1.00 82.81 95 PRO A N 1
ATOM 741 C CA . PRO A 1 95 ? -14.611 -7.979 3.812 1.00 82.81 95 PRO A CA 1
ATOM 742 C C . PRO A 1 95 ? -13.785 -6.920 4.559 1.00 82.81 95 PRO A C 1
ATOM 744 O O . PRO A 1 95 ? -14.266 -5.822 4.813 1.00 82.81 95 PRO A O 1
ATOM 747 N N . ALA A 1 96 ? -12.517 -7.209 4.861 1.00 84.56 96 ALA A N 1
ATOM 748 C CA . ALA A 1 96 ? -11.597 -6.234 5.456 1.00 84.56 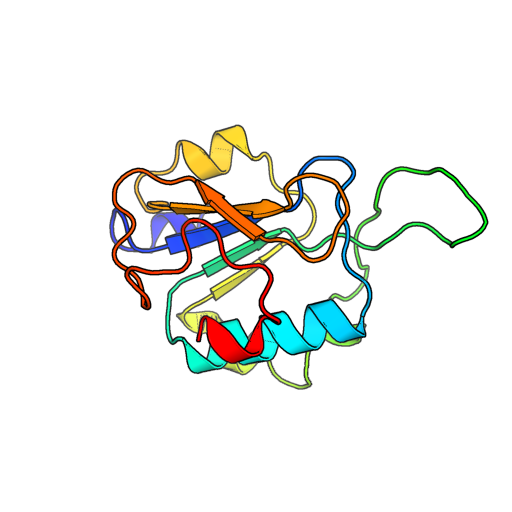96 ALA A CA 1
ATOM 749 C C . ALA A 1 96 ? -11.251 -5.028 4.558 1.00 84.56 96 ALA A C 1
ATOM 751 O O . ALA A 1 96 ? -10.758 -4.025 5.075 1.00 84.56 96 ALA A O 1
ATOM 752 N N . VAL A 1 97 ? -11.453 -5.115 3.238 1.00 81.69 97 VAL A N 1
ATOM 753 C CA . VAL A 1 97 ? -11.067 -4.059 2.291 1.00 81.69 97 VAL A CA 1
ATOM 754 C C . VAL A 1 97 ? -12.246 -3.120 2.057 1.00 81.69 97 VAL A C 1
ATOM 756 O O . VAL A 1 97 ? -13.237 -3.505 1.446 1.00 81.69 97 VAL A O 1
ATOM 759 N N . GLU A 1 98 ? -12.123 -1.882 2.533 1.00 73.25 98 GLU A N 1
ATOM 760 C CA . GLU A 1 98 ? -13.161 -0.850 2.379 1.00 73.25 98 GLU A CA 1
ATOM 761 C C . GLU A 1 98 ? -12.993 -0.067 1.074 1.00 73.25 98 GLU A C 1
ATOM 763 O O . GLU A 1 98 ? -13.944 0.155 0.321 1.00 73.25 98 GLU A O 1
ATOM 768 N N . ASP A 1 99 ? -11.749 0.333 0.809 1.00 66.44 99 ASP A N 1
ATOM 769 C CA . ASP A 1 99 ? -11.421 1.345 -0.182 1.00 66.44 99 ASP A CA 1
ATOM 770 C C . ASP A 1 99 ? -10.276 0.900 -1.089 1.00 66.44 99 ASP A C 1
ATOM 772 O O . ASP A 1 99 ? -9.387 0.125 -0.722 1.00 66.44 99 ASP A O 1
ATOM 776 N N . LEU A 1 100 ? -10.291 1.444 -2.303 1.00 69.00 100 LEU A N 1
ATOM 777 C CA . LEU A 1 100 ? -9.305 1.177 -3.333 1.00 69.00 100 LEU A CA 1
ATOM 778 C C . LEU A 1 100 ? -8.753 2.482 -3.898 1.00 69.00 100 LEU A C 1
ATOM 780 O O . LEU A 1 100 ? -9.481 3.292 -4.472 1.00 69.00 100 LEU A O 1
ATOM 784 N N . CYS A 1 101 ? -7.438 2.635 -3.834 1.00 63.38 101 CYS A N 1
ATOM 785 C CA . CYS A 1 101 ? -6.719 3.725 -4.481 1.00 63.38 101 CYS A CA 1
ATOM 786 C C . CYS A 1 101 ? -6.145 3.242 -5.816 1.00 63.38 101 CYS A C 1
ATOM 788 O O . CYS A 1 101 ? -5.335 2.311 -5.830 1.00 63.38 101 CYS A O 1
ATOM 790 N N . ARG A 1 102 ? -6.531 3.890 -6.929 1.00 59.75 102 ARG A N 1
ATOM 791 C CA . ARG A 1 102 ? -5.919 3.683 -8.255 1.00 59.75 102 ARG A CA 1
ATOM 792 C C . ARG A 1 102 ? -5.470 4.997 -8.885 1.00 59.75 102 ARG A C 1
ATOM 794 O O . ARG A 1 102 ? -6.007 6.067 -8.596 1.00 59.75 102 ARG A O 1
ATOM 801 N N . THR A 1 103 ? -4.510 4.907 -9.796 1.00 52.72 103 THR A N 1
ATOM 802 C CA . THR A 1 103 ? -4.179 6.006 -10.705 1.00 52.72 103 THR A CA 1
ATOM 803 C C . THR A 1 103 ? -5.197 6.075 -11.840 1.00 52.72 103 THR A C 1
ATOM 805 O O . THR A 1 103 ? -5.656 5.054 -12.352 1.00 52.72 103 THR A O 1
ATOM 808 N N . VAL A 1 104 ? -5.558 7.295 -12.229 1.00 44.34 104 VAL A N 1
ATOM 809 C CA . VAL A 1 104 ? -6.366 7.584 -13.419 1.00 44.34 104 VAL A CA 1
ATOM 810 C C . VAL A 1 104 ? -5.431 8.254 -14.423 1.00 44.34 104 VAL A C 1
ATOM 812 O O . VAL A 1 104 ? -4.880 9.316 -14.152 1.00 44.34 104 VAL A O 1
ATOM 815 N N . ASP A 1 105 ? -5.207 7.591 -15.556 1.00 44.12 105 ASP A N 1
ATOM 816 C CA . ASP A 1 105 ? -4.589 8.156 -16.765 1.00 44.12 105 ASP A CA 1
ATOM 817 C C . ASP A 1 105 ? -3.086 8.461 -16.768 1.00 44.12 105 ASP A C 1
ATOM 819 O O . ASP A 1 105 ? -2.664 9.442 -17.377 1.00 44.12 105 ASP A O 1
ATOM 823 N N . GLY A 1 106 ? -2.240 7.636 -16.136 1.00 44.69 106 GLY A N 1
ATOM 824 C CA . GLY A 1 106 ? -0.773 7.707 -16.325 1.00 44.69 106 GLY A CA 1
ATOM 825 C C . GLY A 1 106 ? -0.124 9.049 -15.937 1.00 44.69 106 GLY A C 1
ATOM 826 O O . GLY A 1 106 ? 1.074 9.249 -16.120 1.00 44.69 106 GLY A O 1
ATOM 827 N N . THR A 1 107 ? -0.906 9.968 -15.381 1.00 42.34 107 THR A N 1
ATOM 828 C CA . THR A 1 107 ? -0.471 11.231 -14.808 1.00 42.34 107 THR A CA 1
ATOM 829 C C . THR A 1 107 ? -0.443 11.079 -13.294 1.00 42.34 107 THR A C 1
ATOM 831 O O . THR A 1 107 ? -1.019 10.149 -12.732 1.00 42.34 107 THR A O 1
AT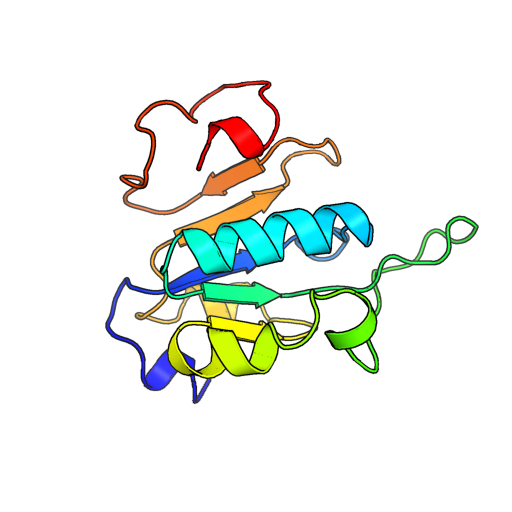OM 834 N N . ARG A 1 108 ? 0.257 11.991 -12.614 1.00 47.41 108 ARG A N 1
ATOM 835 C CA . ARG A 1 108 ? 0.453 12.034 -11.151 1.00 47.41 108 ARG A CA 1
ATOM 836 C C . ARG A 1 108 ? -0.854 12.266 -10.353 1.00 47.41 108 ARG A C 1
ATOM 838 O O . ARG A 1 108 ? -0.803 12.828 -9.262 1.00 47.41 108 ARG A O 1
ATOM 845 N N . HIS A 1 109 ? -2.007 11.896 -10.910 1.00 43.38 109 HIS A N 1
ATOM 846 C CA . HIS A 1 109 ? -3.344 12.091 -10.375 1.00 43.38 109 HIS A CA 1
ATOM 847 C C . HIS A 1 109 ? -3.918 10.772 -9.856 1.00 43.38 109 HIS A C 1
ATOM 849 O O . HIS A 1 109 ? -3.869 9.719 -10.496 1.00 43.38 109 HIS A O 1
ATOM 855 N N . TRP A 1 110 ? -4.488 10.863 -8.664 1.00 48.12 110 TRP A N 1
ATOM 856 C CA . TRP A 1 110 ? -4.910 9.735 -7.853 1.00 48.12 110 TRP A CA 1
ATOM 857 C C . TRP A 1 110 ? -6.412 9.816 -7.646 1.00 48.12 110 TRP A C 1
ATOM 859 O O . TRP A 1 110 ? -6.929 10.892 -7.342 1.00 48.12 110 TRP A O 1
ATOM 869 N N . LYS A 1 111 ? -7.116 8.692 -7.792 1.00 43.44 111 LYS A N 1
ATOM 870 C CA . LYS A 1 111 ? -8.537 8.608 -7.460 1.00 43.44 111 LYS A CA 1
ATOM 871 C C . LYS A 1 111 ? -8.752 7.471 -6.471 1.00 43.44 111 LYS A C 1
ATOM 873 O O . LYS A 1 111 ? -8.457 6.311 -6.757 1.00 43.44 111 LYS A O 1
ATOM 878 N N . VAL A 1 112 ? -9.270 7.830 -5.301 1.00 45.03 112 VAL A N 1
ATOM 879 C CA . VAL A 1 112 ? -9.847 6.869 -4.361 1.00 45.03 112 VAL A CA 1
ATOM 880 C C . VAL A 1 112 ? -11.216 6.483 -4.915 1.00 45.03 112 VAL A C 1
ATOM 882 O O . VAL A 1 112 ? -12.064 7.345 -5.154 1.00 45.03 112 VAL A O 1
ATOM 885 N N . CYS A 1 113 ? -11.406 5.201 -5.194 1.00 40.62 113 CYS A N 1
ATOM 886 C CA . CYS A 1 113 ? -12.663 4.624 -5.640 1.00 40.62 113 CYS A CA 1
ATOM 887 C C . CYS A 1 113 ? -13.079 3.555 -4.629 1.00 40.62 113 CYS A C 1
ATOM 889 O O . CYS A 1 113 ? -12.743 2.388 -4.796 1.00 40.62 113 CYS A O 1
ATOM 891 N N . GLY A 1 114 ? -13.819 3.957 -3.599 1.00 38.22 114 GLY A N 1
ATOM 892 C CA . GLY A 1 114 ? -14.456 3.051 -2.648 1.00 38.22 114 GLY A CA 1
ATOM 893 C C . GLY A 1 114 ? -15.657 3.705 -1.958 1.00 38.22 114 GLY A C 1
ATOM 894 O O . GLY A 1 114 ? -15.970 4.875 -2.200 1.00 38.22 114 GLY A O 1
ATOM 895 N N . VAL A 1 115 ? -16.431 2.884 -1.250 1.00 36.59 115 VAL A N 1
ATOM 896 C CA . VAL A 1 115 ? -17.887 3.037 -1.037 1.00 36.59 115 VAL A CA 1
ATOM 897 C C . VAL A 1 115 ? -18.276 4.044 0.052 1.00 36.59 115 VAL A C 1
ATOM 899 O O . VAL A 1 115 ? -19.462 4.239 0.314 1.00 36.59 115 VAL A O 1
ATOM 902 N N . GLY A 1 116 ? -17.311 4.731 0.655 1.00 37.84 116 GLY A N 1
ATOM 903 C CA . GLY A 1 116 ? -17.572 5.585 1.806 1.00 37.84 116 GLY A CA 1
ATOM 904 C C . GLY A 1 116 ? -16.450 6.561 2.104 1.00 37.84 116 GLY A C 1
ATOM 905 O O . GLY A 1 116 ? -16.105 6.728 3.263 1.00 37.84 116 GLY A O 1
ATOM 906 N N . CYS A 1 117 ? -15.886 7.224 1.087 1.00 39.19 117 CYS A N 1
ATOM 907 C CA . CYS A 1 117 ? -14.773 8.159 1.267 1.00 39.19 117 CYS A CA 1
ATOM 908 C C . CYS A 1 117 ? -15.056 9.222 2.352 1.00 39.19 117 CYS A C 1
ATOM 910 O O . CYS A 1 117 ? -15.653 10.272 2.090 1.00 39.19 117 CYS A O 1
ATOM 912 N N . ARG A 1 118 ? -14.542 8.993 3.561 1.00 35.00 118 ARG A N 1
ATOM 913 C CA . ARG A 1 118 ? -14.305 10.021 4.575 1.00 35.00 118 ARG A CA 1
ATOM 914 C C . ARG A 1 118 ? -12.931 9.783 5.195 1.00 35.00 118 ARG A C 1
ATOM 916 O O . ARG A 1 118 ? -12.825 9.433 6.362 1.00 35.00 118 ARG A O 1
ATOM 923 N N . TRP A 1 119 ? -11.882 10.008 4.403 1.00 35.78 119 TRP A N 1
ATOM 924 C CA . TRP A 1 119 ? -10.517 10.097 4.919 1.00 35.78 119 TRP A CA 1
ATOM 925 C C . TRP A 1 119 ? -9.557 10.856 3.982 1.00 35.78 119 TRP A C 1
ATOM 927 O O . TRP A 1 119 ? -9.628 10.661 2.768 1.00 35.78 119 TRP A O 1
ATOM 937 N N . PRO A 1 120 ? -8.651 11.719 4.490 1.00 38.50 120 PRO A N 1
ATOM 938 C CA . PRO A 1 120 ? -8.796 12.661 5.604 1.00 38.50 120 PRO A CA 1
ATOM 939 C C . PRO A 1 120 ? -9.210 14.069 5.126 1.00 38.50 120 PRO A C 1
ATOM 941 O O . PRO A 1 120 ? -9.409 14.977 5.927 1.00 38.50 120 PRO A O 1
ATOM 944 N N . CYS A 1 121 ? -9.396 14.281 3.824 1.00 31.53 121 CYS A N 1
ATOM 945 C 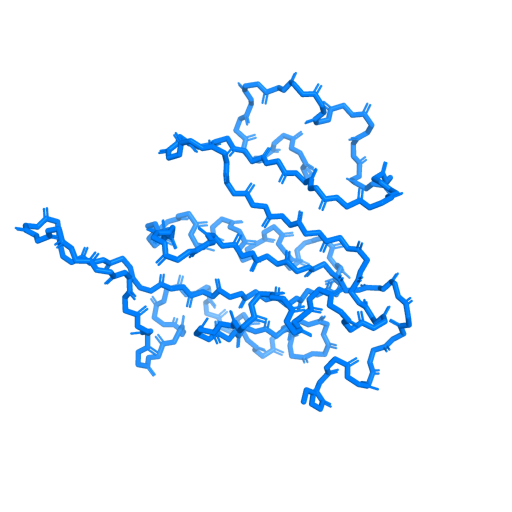CA . CYS A 1 121 ? -9.789 15.573 3.284 1.00 31.53 121 CYS A CA 1
ATOM 946 C C . CYS A 1 121 ? -11.062 15.390 2.463 1.00 31.53 121 CYS A C 1
ATOM 948 O O . CYS A 1 121 ? -11.034 14.790 1.389 1.00 31.53 121 CYS A O 1
ATOM 950 N N . GLY A 1 122 ? -12.185 15.945 2.930 1.00 32.56 122 GLY A N 1
ATOM 951 C CA . GLY A 1 122 ? -13.440 16.064 2.170 1.00 32.56 122 GLY A CA 1
ATOM 952 C C . GLY A 1 122 ? -13.324 16.972 0.934 1.00 32.56 122 GLY A C 1
ATOM 953 O O . GLY A 1 122 ? -14.228 17.750 0.646 1.00 32.56 122 GLY A O 1
ATOM 954 N N . ARG A 1 123 ? -12.173 16.948 0.251 1.00 32.22 123 ARG A N 1
ATOM 955 C CA . ARG A 1 123 ? -11.775 17.852 -0.823 1.00 32.22 123 ARG A CA 1
ATOM 956 C C . ARG A 1 123 ? -10.683 17.288 -1.754 1.00 32.22 123 ARG A C 1
ATOM 958 O O . ARG A 1 123 ? -10.048 18.071 -2.448 1.00 32.22 123 ARG A O 1
ATOM 965 N N . CYS A 1 124 ? -10.456 15.968 -1.814 1.00 35.72 124 CYS A N 1
ATOM 966 C CA . CYS A 1 124 ? -9.659 15.365 -2.908 1.00 35.72 124 CYS A CA 1
ATOM 967 C C . CYS A 1 124 ? -10.550 14.859 -4.072 1.00 35.72 124 CYS A C 1
ATOM 969 O O . CYS A 1 124 ? -10.072 14.194 -4.988 1.00 35.72 124 CYS A O 1
ATOM 971 N N . LEU A 1 125 ? -11.838 15.239 -4.100 1.00 35.72 125 LEU A N 1
ATOM 972 C CA . LEU A 1 125 ? -12.658 15.179 -5.312 1.00 35.72 125 LEU A CA 1
ATOM 973 C C . LEU A 1 125 ? -12.278 16.390 -6.184 1.00 35.72 125 LEU A C 1
ATOM 975 O O . LEU A 1 125 ? -12.727 17.497 -5.919 1.00 35.72 125 LEU A O 1
ATOM 979 N N . GLN A 1 126 ? -11.434 16.172 -7.197 1.00 32.66 126 GLN A N 1
ATOM 980 C CA . GLN A 1 126 ? -10.959 17.180 -8.166 1.00 32.66 126 GLN A CA 1
ATOM 981 C C . GLN A 1 126 ? -9.944 18.181 -7.596 1.00 32.66 126 GLN A C 1
ATOM 983 O O . GLN A 1 126 ? -10.242 19.346 -7.349 1.00 32.66 126 GLN A O 1
ATOM 988 N N . SER A 1 127 ? -8.697 17.755 -7.423 1.00 33.22 127 SER A N 1
ATOM 989 C CA . SER A 1 127 ? -7.618 18.693 -7.126 1.00 33.22 127 SER A CA 1
ATOM 990 C C . SER A 1 127 ? -6.332 18.244 -7.803 1.00 33.22 127 SER A C 1
ATOM 992 O O . SER A 1 127 ? -5.765 17.204 -7.479 1.00 33.22 127 SER A O 1
ATOM 994 N N . SER A 1 128 ? -5.873 19.054 -8.752 1.00 35.62 128 SER A N 1
ATOM 995 C CA . SER A 1 128 ? -4.564 19.004 -9.404 1.00 35.62 128 SER A CA 1
ATOM 996 C C . SER A 1 128 ? -3.454 19.441 -8.436 1.00 35.62 128 SER A C 1
ATOM 998 O O . SER A 1 128 ? -2.725 20.398 -8.704 1.00 35.62 128 SER A O 1
ATOM 1000 N N . ARG A 1 129 ? -3.367 18.809 -7.258 1.00 33.62 129 ARG A N 1
ATOM 1001 C CA . ARG A 1 129 ? -2.381 19.142 -6.222 1.00 33.62 129 ARG A CA 1
ATOM 1002 C C . ARG A 1 129 ? -1.415 17.984 -5.958 1.00 33.62 129 ARG A C 1
ATOM 1004 O O . ARG A 1 129 ? -1.823 16.826 -5.995 1.00 33.62 129 ARG A O 1
ATOM 1011 N N . PRO A 1 130 ? -0.138 18.290 -5.666 1.00 36.25 130 PRO A N 1
ATOM 1012 C CA . PRO A 1 130 ? 0.852 17.289 -5.288 1.00 36.25 130 PRO A CA 1
ATOM 1013 C C . PRO A 1 130 ? 0.458 16.573 -3.990 1.00 36.25 130 PRO A C 1
ATOM 1015 O O . PRO A 1 130 ? -0.175 17.158 -3.108 1.00 36.25 130 PRO A O 1
ATOM 1018 N N . MET A 1 131 ? 0.872 15.309 -3.876 1.00 39.59 131 MET A N 1
ATOM 1019 C CA . MET A 1 131 ? 0.466 14.354 -2.837 1.00 39.59 131 MET A CA 1
ATOM 1020 C C . MET A 1 131 ? 0.599 14.898 -1.406 1.00 39.59 131 MET A C 1
ATOM 1022 O O . MET A 1 131 ? -0.273 14.639 -0.587 1.00 39.59 131 MET A O 1
ATOM 1026 N N . ARG A 1 132 ? 1.583 15.769 -1.142 1.00 31.88 132 ARG A N 1
ATOM 1027 C CA . ARG A 1 132 ? 1.790 16.486 0.138 1.00 31.88 132 ARG A CA 1
ATOM 1028 C C . ARG A 1 132 ? 0.587 17.307 0.629 1.00 31.88 132 ARG A C 1
ATOM 1030 O O . ARG A 1 132 ? 0.628 17.817 1.735 1.00 31.88 132 ARG A O 1
ATOM 1037 N N . SER A 1 133 ? -0.441 17.484 -0.200 1.00 31.48 133 SER A N 1
ATOM 1038 C CA . SER A 1 133 ? -1.628 18.292 0.109 1.00 31.48 133 SER A CA 1
ATOM 1039 C C . SER A 1 133 ? -2.882 17.469 0.435 1.00 31.48 133 SER A C 1
ATOM 1041 O O . SER A 1 133 ? -3.907 18.074 0.744 1.00 31.48 133 SER A O 1
ATOM 1043 N N . CYS A 1 134 ? -2.846 16.137 0.288 1.00 36.06 134 CYS A N 1
ATOM 1044 C CA . CYS A 1 134 ? -3.977 15.245 0.605 1.00 36.06 134 CYS A CA 1
ATOM 1045 C C . CYS A 1 134 ? -3.755 14.439 1.906 1.00 36.06 134 CYS A C 1
ATOM 1047 O O . CYS A 1 134 ? -4.636 13.656 2.258 1.00 36.06 134 CYS A O 1
ATOM 1049 N N . TRP A 1 135 ? -2.630 14.647 2.606 1.00 38.53 135 TRP A N 1
ATOM 1050 C CA . TRP A 1 135 ? -2.257 13.983 3.863 1.00 38.53 135 TRP A CA 1
ATOM 1051 C C . TRP A 1 135 ? -2.026 15.011 4.963 1.00 38.53 135 TRP A C 1
ATOM 1053 O O . TRP A 1 135 ? -1.381 16.040 4.652 1.00 38.53 135 TRP A O 1
#

Secondary structure (DSSP, 8-state):
-TTGGGSPTT-EEEE--TTT----HHHHHHHHHHHHHHT-EEEEE--BPPPTT-----B--S-GGGTSPTTHHHHHTTTEEEESS--HHHHHTSTTEEEEEEESTTSS-EEE-STT--SS-TT-SS----GGG--

Organism: NCBI:txid2727402